Protein AF-A0A183DNA3-F1 (afdb_monomer_lite)

Radius of gyration: 24.39 Å; chains: 1; bounding box: 48×53×56 Å

Structure (mmCIF, N/CA/C/O backbone):
data_AF-A0A183DNA3-F1
#
_entry.id   AF-A0A183DNA3-F1
#
loop_
_atom_site.group_PDB
_atom_site.id
_atom_site.type_symbol
_atom_site.label_atom_id
_atom_site.label_alt_id
_atom_site.label_comp_id
_atom_site.label_asym_id
_atom_site.label_entity_id
_atom_site.label_seq_id
_atom_site.pdbx_PDB_ins_code
_atom_site.Cartn_x
_atom_site.Cartn_y
_atom_site.Cartn_z
_atom_site.occupancy
_atom_site.B_iso_or_equiv
_atom_site.auth_seq_id
_atom_site.auth_comp_id
_atom_site.auth_asym_id
_atom_site.auth_atom_id
_atom_site.pdbx_PDB_model_num
ATOM 1 N N . MET A 1 1 ? 11.926 -34.277 25.546 1.00 40.81 1 MET A N 1
ATOM 2 C CA . MET A 1 1 ? 10.563 -33.695 25.485 1.00 40.81 1 MET A CA 1
ATOM 3 C C . MET A 1 1 ? 10.475 -32.808 24.250 1.00 40.81 1 MET A C 1
ATOM 5 O O . MET A 1 1 ? 11.468 -32.143 23.971 1.00 40.81 1 MET A O 1
ATOM 9 N N . PRO A 1 2 ? 9.379 -32.822 23.470 1.00 50.47 2 PRO A N 1
ATOM 10 C CA . PRO A 1 2 ? 9.354 -32.155 22.175 1.00 50.47 2 PRO A CA 1
ATOM 11 C C . PRO A 1 2 ? 9.258 -30.634 22.366 1.00 50.47 2 PRO A C 1
ATOM 13 O O . PRO A 1 2 ? 8.209 -30.096 22.693 1.00 50.47 2 PRO A O 1
ATOM 16 N N . GLN A 1 3 ? 10.369 -29.935 22.131 1.00 55.44 3 GLN A N 1
ATOM 17 C CA . GLN A 1 3 ? 10.480 -28.466 22.124 1.00 55.44 3 GLN A CA 1
ATOM 18 C C . GLN A 1 3 ? 9.633 -27.781 21.029 1.00 55.44 3 GLN A C 1
ATOM 20 O O . GLN A 1 3 ? 9.533 -26.557 21.008 1.00 55.44 3 GLN A O 1
ATOM 25 N N . SER A 1 4 ? 9.033 -28.555 20.118 1.00 52.44 4 SER A N 1
ATOM 26 C CA . SER A 1 4 ? 8.395 -28.062 18.892 1.00 52.44 4 SER A CA 1
ATOM 27 C C . SER A 1 4 ? 7.115 -27.253 19.120 1.00 52.44 4 SER A C 1
ATOM 29 O O . SER A 1 4 ? 6.775 -26.435 18.271 1.00 52.44 4 SER A O 1
ATOM 31 N N . ASN A 1 5 ? 6.391 -27.475 20.222 1.00 65.50 5 ASN A N 1
ATOM 32 C CA . ASN A 1 5 ? 5.014 -26.981 20.356 1.00 65.50 5 ASN A CA 1
ATOM 33 C C . ASN A 1 5 ? 4.859 -25.751 21.264 1.00 65.50 5 ASN A C 1
ATOM 35 O O . ASN A 1 5 ? 3.888 -25.012 21.140 1.00 65.50 5 ASN A O 1
ATOM 39 N N . GLY A 1 6 ? 5.839 -25.462 22.126 1.00 71.81 6 GLY A N 1
ATOM 40 C CA . GLY A 1 6 ? 5.708 -24.396 23.126 1.00 71.81 6 GLY A CA 1
ATOM 41 C C . GLY A 1 6 ? 5.600 -22.981 22.541 1.00 71.81 6 GLY A C 1
ATOM 42 O O . GLY A 1 6 ? 5.003 -22.103 23.156 1.00 71.81 6 GLY A O 1
ATOM 43 N N . GLN A 1 7 ? 6.150 -22.733 21.347 1.00 72.25 7 GLN A N 1
ATOM 44 C CA . GLN A 1 7 ? 5.990 -21.438 20.667 1.00 72.25 7 GLN A CA 1
ATOM 45 C C . GLN A 1 7 ? 4.613 -21.303 20.008 1.00 72.25 7 GLN A C 1
ATOM 47 O O . GLN A 1 7 ? 4.004 -20.237 20.072 1.00 72.25 7 GLN A O 1
ATOM 52 N N . ALA A 1 8 ? 4.100 -22.395 19.434 1.00 73.94 8 ALA A N 1
ATOM 53 C CA . ALA A 1 8 ? 2.748 -22.439 18.888 1.00 73.94 8 ALA A CA 1
ATOM 54 C C . ALA A 1 8 ? 1.701 -22.252 19.998 1.00 73.94 8 ALA A C 1
ATOM 56 O O . ALA A 1 8 ? 0.746 -21.504 19.823 1.00 73.94 8 ALA A O 1
ATOM 57 N N . GLU A 1 9 ? 1.923 -22.844 21.173 1.00 80.31 9 GLU A N 1
ATOM 58 C CA . GLU A 1 9 ? 1.054 -22.691 22.346 1.00 80.31 9 GLU A CA 1
ATOM 59 C C . GLU A 1 9 ? 1.023 -21.248 22.869 1.00 80.31 9 GLU A C 1
ATOM 61 O O . GLU A 1 9 ? -0.052 -20.716 23.150 1.00 80.31 9 GLU A O 1
ATOM 66 N N . LYS A 1 10 ? 2.175 -20.565 22.925 1.00 77.12 10 LYS A N 1
ATOM 67 C CA . LYS A 1 10 ? 2.239 -19.134 23.281 1.00 77.12 10 LYS A CA 1
ATOM 68 C C . LYS A 1 10 ? 1.500 -18.253 22.275 1.00 77.12 10 LYS A C 1
ATOM 70 O O . LYS A 1 10 ? 0.812 -17.316 22.674 1.00 77.12 10 LYS A O 1
ATOM 75 N N . MET A 1 11 ? 1.621 -18.561 20.983 1.00 79.00 11 MET A N 1
ATOM 76 C CA . MET A 1 11 ? 0.905 -17.845 19.926 1.00 79.00 11 MET A CA 1
ATOM 77 C C . MET A 1 11 ? -0.608 -18.072 20.022 1.00 79.00 11 MET A C 1
ATOM 79 O O . MET A 1 11 ? -1.376 -17.114 19.958 1.00 79.00 11 MET A O 1
ATOM 83 N N . ALA A 1 12 ? -1.039 -19.316 20.240 1.00 81.56 12 ALA A N 1
ATOM 84 C CA . ALA A 1 12 ? -2.444 -19.657 20.428 1.00 81.56 12 ALA A CA 1
ATOM 85 C C . ALA A 1 12 ? -3.041 -18.946 21.651 1.00 81.56 12 ALA A C 1
ATOM 87 O O . ALA A 1 12 ? -4.148 -18.416 21.571 1.00 81.56 12 ALA A O 1
ATOM 88 N N . HIS A 1 13 ? -2.288 -18.874 22.754 1.00 82.38 13 HIS A N 1
ATOM 89 C CA . HIS A 1 13 ? -2.692 -18.122 23.937 1.00 82.38 13 HIS A CA 1
ATOM 90 C C . HIS A 1 13 ? -2.888 -16.634 23.619 1.00 82.38 13 HIS A C 1
ATOM 92 O O . HIS A 1 13 ? -3.939 -16.093 23.943 1.00 82.38 13 HIS A O 1
ATOM 98 N N . LEU A 1 14 ? -1.922 -15.989 22.950 1.00 78.50 14 LEU A N 1
ATOM 99 C CA . LEU A 1 14 ? -2.001 -14.578 22.544 1.00 78.50 14 LEU A CA 1
ATOM 100 C C . LEU A 1 14 ? -3.245 -14.284 21.699 1.00 78.50 14 LEU A C 1
ATOM 102 O O . LEU A 1 14 ? -4.005 -13.373 22.023 1.00 78.50 14 LEU A O 1
ATOM 106 N N . ILE A 1 15 ? -3.475 -15.093 20.663 1.00 81.62 15 ILE A N 1
ATOM 107 C CA . ILE A 1 15 ? -4.631 -14.965 19.768 1.00 81.62 15 ILE A CA 1
ATOM 108 C C . ILE A 1 15 ? -5.936 -15.107 20.553 1.00 81.62 15 ILE A C 1
ATOM 110 O O . ILE A 1 15 ? -6.845 -14.296 20.383 1.00 81.62 15 ILE A O 1
ATOM 114 N N . LYS A 1 16 ? -6.017 -16.102 21.442 1.00 83.06 16 LYS A N 1
ATOM 115 C CA . LYS A 1 16 ? -7.198 -16.338 22.272 1.00 83.06 16 LYS A CA 1
ATOM 116 C C . LYS A 1 16 ? -7.496 -15.147 23.187 1.00 83.06 16 LYS A C 1
ATOM 118 O O . LYS A 1 16 ? -8.622 -14.662 23.175 1.00 83.06 16 LYS A O 1
ATOM 123 N N . THR A 1 17 ? -6.490 -14.623 23.894 1.00 80.06 17 THR A N 1
ATOM 124 C CA . THR A 1 17 ? -6.660 -13.432 24.746 1.00 80.06 17 THR A CA 1
ATOM 125 C C . THR A 1 17 ? -7.096 -12.196 23.967 1.00 80.06 17 THR A C 1
ATOM 127 O O . THR A 1 17 ? -7.829 -11.375 24.505 1.00 80.06 17 THR A O 1
ATOM 130 N N . SER A 1 18 ? -6.672 -12.042 22.710 1.00 73.56 18 SER A N 1
ATOM 131 C CA . SER A 1 18 ? -7.120 -10.921 21.881 1.00 73.56 18 SER A CA 1
ATOM 132 C C . SER A 1 18 ? -8.569 -11.098 21.426 1.00 73.56 18 SER A C 1
ATOM 134 O O . SER A 1 18 ? -9.382 -10.202 21.629 1.00 73.56 18 SER A O 1
ATOM 136 N N . ILE A 1 19 ? -8.941 -12.271 20.904 1.00 79.12 19 ILE A N 1
ATOM 137 C CA . ILE A 1 19 ? -10.322 -12.544 20.467 1.00 79.12 19 ILE A CA 1
ATOM 138 C C . ILE A 1 19 ? -11.327 -12.358 21.615 1.00 79.12 19 ILE A C 1
ATOM 140 O O . ILE A 1 19 ? -12.417 -11.840 21.386 1.00 79.12 19 ILE A O 1
ATOM 144 N N . GLU A 1 20 ? -10.960 -12.738 22.843 1.00 81.06 20 GLU A N 1
ATOM 145 C CA . GLU A 1 20 ? -11.793 -12.542 24.040 1.00 81.06 20 GLU A CA 1
ATOM 146 C C . GLU A 1 20 ? -12.038 -11.058 24.381 1.00 81.06 20 GLU A C 1
ATOM 148 O O . GLU A 1 20 ? -13.022 -10.748 25.049 1.00 81.06 20 GLU A O 1
ATOM 153 N N . GLN A 1 21 ? -11.186 -10.136 23.916 1.00 74.81 21 GLN A N 1
ATOM 154 C CA . GLN A 1 21 ? -11.336 -8.694 24.146 1.00 74.81 21 GLN A CA 1
ATOM 155 C C . GLN A 1 21 ? -12.212 -8.003 23.089 1.00 74.81 21 GLN A C 1
ATOM 157 O O . GLN A 1 21 ? -13.016 -7.148 23.453 1.00 74.81 21 GLN A O 1
ATOM 162 N N . ASP A 1 22 ? -12.056 -8.339 21.801 1.00 76.50 22 ASP A N 1
ATOM 163 C CA . ASP A 1 22 ? -12.858 -7.806 20.681 1.00 76.50 22 ASP A CA 1
ATOM 164 C C . ASP A 1 22 ? -12.584 -8.615 19.392 1.00 76.50 22 ASP A C 1
ATOM 166 O O . ASP A 1 22 ? -11.436 -8.948 19.093 1.00 76.50 22 ASP A O 1
ATOM 170 N N . ALA A 1 23 ? -13.605 -8.904 18.579 1.00 64.94 23 ALA A N 1
ATOM 171 C CA . ALA A 1 23 ? -13.464 -9.659 17.328 1.00 64.94 23 ALA A C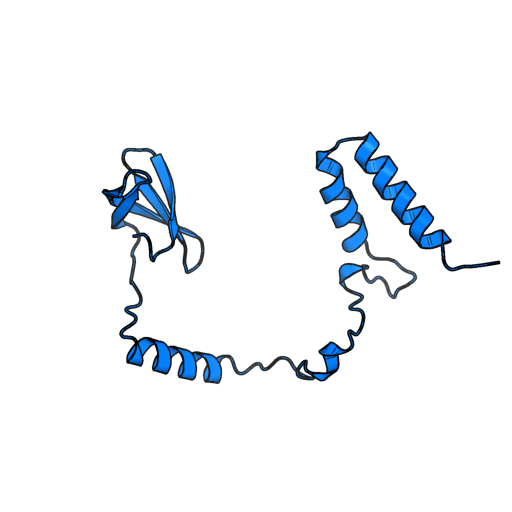A 1
ATOM 172 C C . ALA A 1 23 ? -12.677 -8.887 16.247 1.00 64.94 23 ALA A C 1
ATOM 174 O O . ALA A 1 23 ? -11.939 -9.495 15.471 1.00 64.94 23 ALA A O 1
ATOM 175 N N . LEU A 1 24 ? -12.754 -7.547 16.239 1.00 63.22 24 LEU A N 1
ATOM 176 C CA . LEU A 1 24 ? -11.906 -6.688 15.393 1.00 63.22 24 LEU A CA 1
ATOM 177 C C . LEU A 1 24 ? -10.442 -6.638 15.878 1.00 63.22 24 LEU A C 1
ATOM 179 O O . LEU A 1 24 ? -9.577 -6.077 15.202 1.00 63.22 24 LEU A O 1
ATOM 183 N N . SER A 1 25 ? -10.135 -7.213 17.047 1.00 68.81 25 SER A N 1
ATOM 184 C CA . SER A 1 25 ? -8.780 -7.225 17.603 1.00 68.81 25 SER A CA 1
ATOM 185 C C . SER A 1 25 ? -7.896 -8.348 17.066 1.00 68.81 25 SER A C 1
ATOM 187 O O . SER A 1 25 ? -6.686 -8.287 17.272 1.00 68.81 25 SER A O 1
ATOM 189 N N . LEU A 1 26 ? -8.446 -9.342 16.356 1.00 77.06 26 LEU A N 1
ATOM 190 C CA . LEU A 1 26 ? -7.639 -10.430 15.799 1.00 77.06 26 LEU A CA 1
ATOM 191 C C . LEU A 1 26 ? -6.599 -9.893 14.809 1.00 77.06 26 LEU A C 1
ATOM 193 O O . LEU A 1 26 ? -5.420 -10.230 14.913 1.00 77.06 26 LEU A O 1
ATOM 197 N N . ASP A 1 27 ? -7.006 -8.982 13.923 1.00 77.50 27 ASP A N 1
ATOM 198 C CA . ASP A 1 27 ? -6.090 -8.306 12.999 1.00 77.50 27 ASP A CA 1
ATOM 199 C C . ASP A 1 27 ? -5.028 -7.503 13.757 1.00 77.50 27 ASP A C 1
ATOM 201 O O . ASP A 1 27 ? -3.847 -7.545 13.412 1.00 77.50 27 ASP A O 1
ATOM 205 N N . ARG A 1 28 ? -5.412 -6.827 14.849 1.00 75.19 28 ARG A N 1
ATOM 206 C CA . ARG A 1 28 ? -4.469 -6.092 15.708 1.00 75.19 28 ARG A CA 1
ATOM 207 C C . ARG A 1 28 ? -3.483 -7.023 16.407 1.00 75.19 28 ARG A C 1
ATOM 209 O O . ARG A 1 28 ? -2.315 -6.670 16.517 1.00 75.19 28 ARG A O 1
ATOM 216 N N . ALA A 1 29 ? -3.920 -8.198 16.848 1.00 76.94 29 ALA A N 1
ATOM 217 C CA . ALA A 1 29 ? -3.079 -9.197 17.498 1.00 76.94 29 ALA A CA 1
ATOM 218 C C . ALA A 1 29 ? -2.081 -9.818 16.518 1.00 76.94 29 ALA A C 1
ATOM 220 O O . ALA A 1 29 ? -0.895 -9.935 16.826 1.00 76.94 29 ALA A O 1
ATOM 221 N N . VAL A 1 30 ? -2.543 -10.151 15.310 1.00 80.75 30 VAL A N 1
ATOM 222 C CA . VAL A 1 30 ? -1.696 -10.650 14.221 1.00 80.75 30 VAL A CA 1
ATOM 223 C C . VAL A 1 30 ? -0.689 -9.580 13.793 1.00 80.75 30 VAL A C 1
ATOM 225 O O . VAL A 1 30 ? 0.492 -9.887 13.628 1.00 80.75 30 VAL A O 1
ATOM 228 N N . MET A 1 31 ? -1.110 -8.316 13.672 1.00 78.25 31 MET A N 1
ATOM 229 C CA . MET A 1 31 ? -0.197 -7.201 13.401 1.00 78.25 31 MET A CA 1
ATOM 230 C C . MET A 1 31 ? 0.819 -7.017 14.529 1.00 78.25 31 MET A C 1
ATOM 232 O O . MET A 1 31 ? 2.018 -6.981 14.259 1.00 78.25 31 MET A O 1
ATOM 236 N N . ALA A 1 32 ? 0.376 -6.943 15.785 1.00 78.31 32 ALA A N 1
ATOM 237 C CA . ALA A 1 32 ? 1.267 -6.792 16.929 1.00 78.31 32 ALA A CA 1
ATOM 238 C C . ALA A 1 32 ? 2.303 -7.920 16.954 1.00 78.31 32 ALA A C 1
ATOM 240 O O . ALA A 1 32 ? 3.491 -7.646 17.058 1.00 78.31 32 ALA A O 1
ATOM 241 N N . TYR A 1 33 ? 1.893 -9.172 16.756 1.00 82.38 33 TYR A N 1
ATOM 242 C CA . TYR A 1 33 ? 2.817 -10.299 16.701 1.00 82.38 33 TYR A CA 1
ATOM 243 C C . TYR A 1 33 ? 3.836 -10.170 15.560 1.00 82.38 33 TYR A C 1
ATOM 245 O O . TYR A 1 33 ? 5.037 -10.276 15.793 1.00 82.38 33 TYR A O 1
ATOM 253 N N . ASN A 1 34 ? 3.378 -9.894 14.337 1.00 81.81 34 ASN A N 1
ATOM 254 C CA . ASN A 1 34 ? 4.243 -9.839 13.157 1.00 81.81 34 ASN A CA 1
ATOM 255 C C . ASN A 1 34 ? 5.253 -8.685 13.182 1.00 81.81 34 ASN A C 1
ATOM 257 O O . ASN A 1 34 ? 6.323 -8.813 12.582 1.00 81.81 34 ASN A O 1
ATOM 261 N N . TYR A 1 35 ? 4.921 -7.582 13.858 1.00 80.00 35 TYR A N 1
ATOM 262 C CA . TYR A 1 35 ? 5.725 -6.358 13.886 1.00 80.00 35 TYR A CA 1
ATOM 263 C C . TYR A 1 35 ? 6.399 -6.080 15.237 1.00 80.00 35 TYR A C 1
ATOM 265 O O . TYR A 1 35 ? 7.167 -5.126 15.333 1.00 80.00 35 TYR A O 1
ATOM 273 N N . THR A 1 36 ? 6.169 -6.898 16.271 1.00 81.06 36 THR A N 1
ATOM 274 C CA . THR A 1 36 ? 6.884 -6.752 17.547 1.00 81.06 36 THR A CA 1
ATOM 275 C C . THR A 1 36 ? 8.294 -7.335 17.417 1.00 81.06 36 THR A C 1
ATOM 277 O O . THR A 1 36 ? 8.438 -8.528 17.134 1.00 81.06 36 THR A O 1
ATOM 280 N N . PRO A 1 37 ? 9.348 -6.528 17.619 1.00 80.06 37 PRO A N 1
ATOM 281 C CA . PRO A 1 37 ? 10.723 -7.003 17.584 1.00 80.06 37 PRO A CA 1
ATOM 282 C C . PRO A 1 37 ? 11.010 -7.942 18.758 1.00 80.06 37 PRO A C 1
ATOM 284 O O . PRO A 1 37 ? 10.550 -7.717 19.878 1.00 80.06 37 PRO A O 1
ATOM 287 N N . ASN A 1 38 ? 11.803 -8.988 18.520 1.00 77.94 38 ASN A N 1
ATOM 288 C CA . ASN A 1 38 ? 12.201 -9.934 19.557 1.00 77.94 38 ASN A CA 1
ATOM 289 C C . ASN A 1 38 ? 13.730 -9.939 19.732 1.00 77.94 38 ASN A C 1
ATOM 291 O O . ASN A 1 38 ? 14.496 -10.162 18.794 1.00 77.94 38 ASN A O 1
ATOM 295 N N . SER A 1 39 ? 14.185 -9.709 20.965 1.00 79.94 39 SER A N 1
ATOM 296 C CA . SER A 1 39 ? 15.604 -9.641 21.326 1.00 79.94 39 SER A CA 1
ATOM 297 C C . SER A 1 39 ? 16.360 -10.948 21.076 1.00 79.94 39 SER A C 1
ATOM 299 O O . SER A 1 39 ? 17.559 -10.912 20.817 1.00 79.94 39 SER A O 1
ATOM 301 N N . THR A 1 40 ? 15.679 -12.100 21.072 1.00 80.50 40 THR A N 1
ATOM 302 C CA . THR A 1 40 ? 16.317 -13.396 20.789 1.00 80.50 40 THR A CA 1
ATOM 303 C C . THR A 1 40 ? 16.664 -13.593 19.312 1.00 80.50 40 THR A C 1
ATOM 305 O O . THR A 1 40 ? 17.402 -14.515 18.981 1.00 80.50 40 THR A O 1
ATOM 308 N N . VAL A 1 41 ? 16.121 -12.764 18.417 1.00 79.56 41 VAL A N 1
ATOM 309 C CA . VAL A 1 41 ? 16.352 -12.808 16.963 1.00 79.56 41 VAL A CA 1
ATOM 310 C C . VAL A 1 41 ? 16.963 -11.497 16.473 1.00 79.56 41 VAL A C 1
ATOM 312 O O . VAL A 1 41 ? 16.550 -10.957 15.450 1.00 79.56 41 VAL A O 1
ATOM 315 N N . ASP A 1 42 ? 17.959 -10.984 17.202 1.00 83.38 42 ASP A N 1
ATOM 316 C CA . ASP A 1 42 ? 18.700 -9.772 16.810 1.00 83.38 42 ASP A CA 1
ATOM 317 C C . ASP A 1 42 ? 17.786 -8.532 16.719 1.00 83.38 42 ASP A C 1
ATOM 319 O O . ASP A 1 42 ? 17.928 -7.681 15.846 1.00 83.38 42 ASP A O 1
ATOM 323 N N . GLY A 1 43 ? 16.765 -8.472 17.584 1.00 82.12 43 GLY A N 1
ATOM 324 C CA . GLY A 1 43 ? 15.787 -7.382 17.604 1.00 82.12 43 GLY A CA 1
ATOM 325 C C . GLY A 1 43 ? 14.856 -7.349 16.391 1.00 82.12 43 GLY A C 1
ATOM 326 O O . GLY A 1 43 ? 14.144 -6.366 16.214 1.00 82.12 43 GLY A O 1
ATOM 327 N N . LYS A 1 44 ? 14.839 -8.394 15.557 1.00 80.75 44 LYS A N 1
ATOM 328 C CA . LYS A 1 44 ? 13.975 -8.464 14.373 1.00 80.75 44 LYS A CA 1
ATOM 329 C C . LYS A 1 44 ? 12.572 -8.900 14.757 1.00 80.75 44 LYS A C 1
ATOM 331 O O . LYS A 1 44 ? 12.364 -9.693 15.678 1.00 80.75 44 LYS A O 1
ATOM 336 N N . SER A 1 45 ? 11.597 -8.381 14.036 1.00 82.88 45 SER A N 1
ATOM 337 C CA . SER A 1 45 ? 10.217 -8.835 14.117 1.00 82.88 45 SER A CA 1
ATOM 338 C C . SER A 1 45 ? 10.013 -10.110 13.286 1.00 82.88 45 SER A C 1
ATOM 340 O O . SER A 1 45 ? 10.756 -10.356 12.328 1.00 82.88 45 SER A O 1
ATOM 342 N N . PRO A 1 46 ? 9.004 -10.941 13.601 1.00 80.69 46 PRO A N 1
ATOM 343 C CA . PRO A 1 46 ? 8.703 -12.136 12.815 1.00 80.69 46 PRO A CA 1
ATOM 344 C C . PRO A 1 46 ? 8.503 -11.862 11.318 1.00 80.69 46 PRO A C 1
ATOM 346 O O . PRO A 1 46 ? 8.934 -12.662 10.493 1.00 80.69 46 PRO A O 1
ATOM 349 N N . SER A 1 47 ? 7.919 -10.717 10.946 1.00 79.81 47 SER A N 1
ATOM 350 C CA . SER A 1 47 ? 7.722 -10.338 9.536 1.00 79.81 47 SER A CA 1
ATOM 351 C C . SER A 1 47 ? 9.025 -10.069 8.769 1.00 79.81 47 SER A C 1
ATOM 353 O O . SER A 1 47 ? 9.076 -10.216 7.545 1.00 79.81 47 SER A O 1
ATOM 355 N N . GLU A 1 48 ? 10.099 -9.713 9.474 1.00 78.75 48 GLU A N 1
ATOM 356 C CA . GLU A 1 48 ? 11.427 -9.491 8.894 1.00 78.75 48 GLU A CA 1
ATOM 357 C C . GLU A 1 48 ? 12.209 -10.797 8.718 1.00 78.75 48 GLU A C 1
ATOM 359 O O . GLU A 1 48 ? 13.136 -10.874 7.903 1.00 78.75 48 GLU A O 1
ATOM 364 N N . LEU A 1 49 ? 11.808 -11.853 9.427 1.00 77.81 49 LEU A N 1
ATOM 365 C CA . LEU A 1 49 ? 12.364 -13.192 9.292 1.00 77.81 49 LEU A CA 1
ATOM 366 C C . LEU A 1 49 ? 11.769 -13.878 8.058 1.00 77.81 49 LEU A C 1
ATOM 368 O O . LEU A 1 49 ? 10.889 -14.731 8.133 1.00 77.81 49 LEU A O 1
ATOM 372 N N . LYS A 1 50 ? 12.271 -13.509 6.877 1.00 68.69 50 LYS A N 1
ATOM 373 C CA . LYS A 1 50 ? 11.919 -14.188 5.625 1.00 68.69 50 LYS A CA 1
ATOM 374 C C . LYS A 1 50 ? 12.441 -15.623 5.651 1.00 68.69 50 LYS A C 1
ATOM 376 O O . LYS A 1 50 ? 13.646 -15.858 5.549 1.00 68.69 50 LYS A O 1
ATOM 381 N N . THR A 1 51 ? 11.537 -16.592 5.738 1.00 68.50 51 THR A N 1
ATOM 382 C CA . THR A 1 51 ? 11.879 -18.002 5.542 1.00 68.50 51 THR A CA 1
ATOM 383 C C . THR A 1 51 ? 12.256 -18.227 4.084 1.00 68.50 51 THR A C 1
ATOM 385 O O . THR A 1 51 ? 11.475 -17.890 3.191 1.00 68.50 51 THR A O 1
ATOM 388 N N . LYS A 1 52 ? 13.436 -18.808 3.839 1.00 67.25 52 LYS A N 1
ATOM 389 C CA . LYS A 1 52 ? 13.833 -19.205 2.487 1.00 67.25 52 LYS A CA 1
ATOM 390 C C . LYS A 1 52 ? 12.837 -20.233 1.956 1.00 67.25 52 LYS A C 1
ATOM 392 O O . LYS A 1 52 ? 12.694 -21.303 2.543 1.00 67.25 52 LYS A O 1
ATOM 397 N N . THR A 1 53 ? 12.151 -19.913 0.867 1.00 69.88 53 THR A N 1
ATOM 398 C CA . THR A 1 53 ? 11.264 -20.864 0.183 1.00 69.88 53 THR A CA 1
ATOM 399 C C . THR A 1 53 ? 12.040 -21.616 -0.903 1.00 69.88 53 THR A C 1
ATOM 401 O O . THR A 1 53 ? 12.985 -21.053 -1.456 1.00 69.88 53 THR A O 1
ATOM 404 N N . PRO A 1 54 ? 11.662 -22.853 -1.278 1.00 72.88 54 PRO A N 1
ATOM 405 C CA . PRO A 1 54 ? 12.280 -23.550 -2.412 1.00 72.88 54 PRO A CA 1
ATOM 406 C C . PRO A 1 54 ? 12.250 -22.737 -3.718 1.00 72.88 54 PRO A C 1
ATOM 408 O O . PRO A 1 54 ? 13.156 -22.836 -4.540 1.00 72.88 54 PRO A O 1
ATOM 411 N N . PHE A 1 55 ? 11.246 -21.870 -3.883 1.00 70.69 55 PHE A N 1
ATOM 412 C CA . PHE A 1 55 ? 11.127 -20.972 -5.031 1.00 70.69 55 PHE A CA 1
ATOM 413 C C . PHE A 1 55 ? 12.024 -19.727 -4.948 1.00 70.69 55 PHE A C 1
ATOM 415 O O . PHE A 1 55 ? 12.141 -18.997 -5.931 1.00 70.69 55 PHE A O 1
ATOM 422 N N . ASP A 1 56 ? 12.710 -19.487 -3.827 1.00 72.69 56 ASP A N 1
ATOM 423 C CA . ASP A 1 56 ? 13.674 -18.389 -3.713 1.00 72.69 56 ASP A CA 1
ATOM 424 C C . ASP A 1 56 ? 14.911 -18.602 -4.592 1.00 72.69 56 ASP A C 1
ATOM 426 O O . ASP A 1 56 ? 15.599 -17.632 -4.893 1.00 72.69 56 ASP A O 1
ATOM 430 N N . VAL A 1 57 ? 15.159 -19.829 -5.070 1.00 79.06 57 VAL A N 1
ATOM 431 C CA . VAL A 1 57 ? 16.189 -20.124 -6.085 1.00 79.06 57 VAL A CA 1
ATOM 432 C C . VAL A 1 57 ? 15.946 -19.334 -7.376 1.00 79.06 57 VAL A C 1
ATOM 434 O O . VAL A 1 57 ? 16.895 -18.950 -8.054 1.00 79.06 57 VAL A O 1
ATOM 437 N N . TYR A 1 58 ? 14.683 -19.039 -7.694 1.00 78.62 58 TYR A N 1
ATOM 438 C CA . TYR A 1 58 ? 14.308 -18.246 -8.866 1.00 78.62 58 TYR A CA 1
ATOM 439 C C . TYR A 1 58 ? 14.309 -16.739 -8.598 1.00 78.62 58 TYR A C 1
ATOM 441 O O . TYR A 1 58 ? 14.133 -15.949 -9.528 1.00 78.62 58 TYR A O 1
ATOM 449 N N . LYS A 1 59 ? 14.484 -16.307 -7.342 1.00 74.50 59 LYS A N 1
ATOM 450 C CA . LYS A 1 59 ? 14.551 -14.880 -7.029 1.00 74.50 59 LYS A CA 1
ATOM 451 C C . LYS A 1 59 ? 15.929 -14.349 -7.416 1.00 74.50 59 LYS A C 1
ATOM 453 O O . LYS A 1 59 ? 16.945 -14.952 -7.068 1.00 74.50 59 LYS A O 1
ATOM 458 N N . PRO A 1 60 ? 15.997 -13.199 -8.102 1.00 71.25 60 PRO A N 1
ATOM 459 C CA . PRO A 1 60 ? 17.278 -12.610 -8.442 1.00 71.25 60 PRO A CA 1
ATOM 460 C C . PRO A 1 60 ? 18.024 -12.232 -7.156 1.00 71.25 60 PRO A C 1
ATOM 462 O O . PRO A 1 60 ? 17.468 -11.591 -6.264 1.00 71.25 60 PRO A O 1
ATOM 465 N N . ALA A 1 61 ? 19.306 -12.603 -7.072 1.00 70.62 61 ALA A N 1
ATOM 466 C CA . ALA A 1 61 ? 20.158 -12.353 -5.902 1.00 70.62 61 ALA A CA 1
ATOM 467 C C . ALA A 1 61 ? 20.318 -10.856 -5.563 1.00 70.62 61 ALA A C 1
ATOM 469 O O . ALA A 1 61 ? 20.717 -10.496 -4.456 1.00 70.62 61 ALA A O 1
ATOM 470 N N . LYS A 1 62 ? 20.009 -9.973 -6.517 1.00 69.81 62 LYS A N 1
ATOM 471 C CA . LYS A 1 62 ? 19.938 -8.522 -6.344 1.00 69.81 62 LYS A CA 1
ATOM 472 C C . LYS A 1 62 ? 18.620 -8.038 -6.933 1.00 69.81 62 LYS A C 1
ATOM 474 O O . LYS A 1 62 ? 18.270 -8.427 -8.044 1.00 69.81 62 LYS A O 1
ATOM 479 N N . ALA A 1 63 ? 17.917 -7.158 -6.222 1.00 63.78 63 ALA A N 1
ATOM 480 C CA . ALA A 1 63 ? 16.797 -6.433 -6.810 1.00 63.78 63 ALA A CA 1
ATOM 481 C C . ALA A 1 63 ? 17.312 -5.665 -8.038 1.00 63.78 63 ALA A C 1
ATOM 483 O O . ALA A 1 63 ? 18.245 -4.864 -7.912 1.00 63.78 63 ALA A O 1
ATOM 484 N N . SER A 1 64 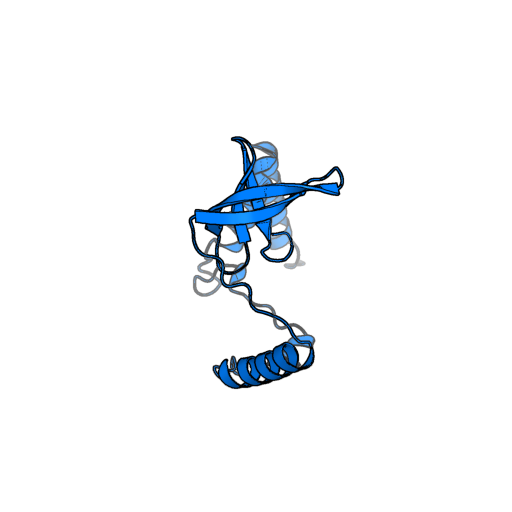? 16.756 -5.932 -9.224 1.00 61.78 64 SER A N 1
ATOM 485 C CA . SER A 1 64 ? 17.150 -5.196 -10.424 1.00 61.78 64 SER A CA 1
ATOM 486 C C . SER A 1 64 ? 16.742 -3.738 -10.239 1.00 61.78 64 SER A C 1
ATOM 488 O O . SER A 1 64 ? 15.555 -3.423 -10.169 1.00 61.78 64 SER A O 1
ATOM 490 N N . ARG A 1 65 ? 17.725 -2.841 -10.149 1.00 58.97 65 ARG A N 1
ATOM 491 C CA . ARG A 1 65 ? 17.479 -1.390 -10.113 1.00 58.97 65 ARG A CA 1
ATOM 492 C C . ARG A 1 65 ? 17.091 -0.839 -11.487 1.00 58.97 65 ARG A C 1
ATOM 494 O O . ARG A 1 65 ? 16.683 0.314 -11.589 1.00 58.97 65 ARG A O 1
ATOM 501 N N . ASP A 1 66 ? 17.174 -1.665 -12.527 1.00 60.59 66 ASP A N 1
ATOM 502 C CA . ASP A 1 66 ? 16.871 -1.296 -13.904 1.00 60.59 66 ASP A CA 1
ATOM 503 C C . ASP A 1 66 ? 15.363 -1.300 -14.167 1.00 60.59 66 ASP A C 1
ATOM 505 O O . ASP A 1 66 ? 14.833 -2.085 -14.949 1.00 60.59 66 ASP A O 1
ATOM 509 N N . PHE A 1 67 ? 14.658 -0.346 -13.561 1.00 59.72 67 PHE A N 1
ATOM 510 C CA . PHE A 1 67 ? 13.269 -0.018 -13.908 1.00 59.72 67 PHE A CA 1
ATOM 511 C C . PHE A 1 67 ? 13.104 0.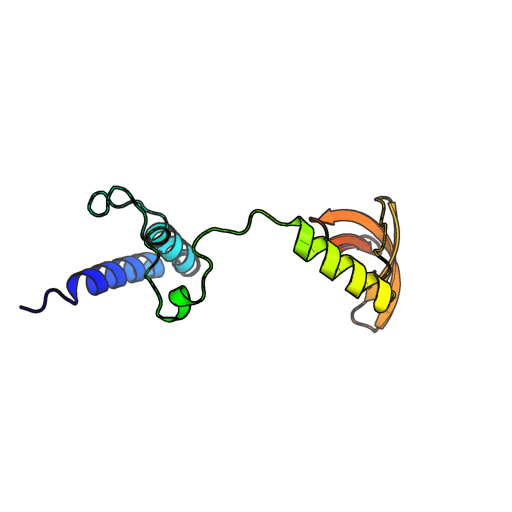367 -15.393 1.00 59.72 67 PHE A C 1
ATOM 513 O O . PHE A 1 67 ? 11.999 0.353 -15.934 1.00 59.72 67 PHE A O 1
ATOM 520 N N . ASN A 1 68 ? 14.206 0.706 -16.066 1.00 65.94 68 ASN A N 1
ATOM 521 C CA . ASN A 1 68 ? 14.225 1.293 -17.400 1.00 65.94 68 ASN A CA 1
ATOM 522 C C . ASN A 1 68 ? 13.967 0.272 -18.529 1.00 65.94 68 ASN A C 1
ATOM 524 O O . ASN A 1 68 ? 13.349 0.615 -19.536 1.00 65.94 68 ASN A O 1
ATOM 528 N N . SER A 1 69 ? 14.406 -0.986 -18.385 1.00 71.69 69 SER A N 1
ATOM 529 C CA . SER A 1 69 ? 14.184 -2.031 -19.403 1.00 71.69 69 SER A CA 1
ATOM 530 C C . SER A 1 69 ? 12.711 -2.444 -19.465 1.00 71.69 69 SER A C 1
ATOM 532 O O . SER A 1 69 ? 12.116 -2.472 -20.543 1.00 71.69 69 SER A O 1
ATOM 534 N N . TYR A 1 70 ? 12.095 -2.649 -18.299 1.00 77.50 70 TYR A N 1
ATOM 535 C CA . TYR A 1 70 ? 10.666 -2.925 -18.171 1.00 77.50 70 TYR A CA 1
ATOM 536 C C . TYR A 1 70 ? 9.813 -1.788 -18.742 1.00 77.50 70 TYR A C 1
ATOM 538 O O . TYR A 1 70 ? 8.885 -2.035 -19.509 1.00 77.50 70 TYR A O 1
ATOM 546 N N . GLN A 1 71 ? 10.154 -0.530 -18.442 1.00 79.25 71 GLN A N 1
ATOM 547 C CA . GLN A 1 71 ? 9.435 0.618 -19.000 1.00 79.25 71 GLN A CA 1
ATOM 548 C C . GLN A 1 71 ? 9.521 0.683 -20.530 1.00 79.25 71 GLN A C 1
ATOM 550 O O . GLN A 1 71 ? 8.531 1.032 -21.170 1.00 79.25 71 GLN A O 1
ATOM 555 N N . LYS A 1 72 ? 10.661 0.322 -21.136 1.00 83.12 72 LYS A N 1
ATOM 556 C CA . LYS A 1 72 ? 10.793 0.241 -22.601 1.00 83.12 72 LYS A CA 1
ATOM 557 C C . LYS A 1 72 ? 9.896 -0.845 -23.191 1.00 83.12 72 LYS A C 1
ATOM 559 O O . LYS A 1 72 ? 9.167 -0.561 -24.138 1.00 83.12 72 LYS A O 1
ATOM 564 N N . MET A 1 73 ? 9.908 -2.043 -22.604 1.00 86.81 73 MET A N 1
ATOM 565 C CA . MET A 1 73 ? 9.048 -3.150 -23.035 1.00 86.81 73 MET A CA 1
ATOM 566 C C . MET A 1 73 ? 7.567 -2.775 -22.919 1.00 86.81 73 MET A C 1
ATOM 568 O O . MET A 1 73 ? 6.803 -2.949 -23.865 1.00 86.81 73 MET A O 1
ATOM 572 N N . LYS A 1 74 ? 7.177 -2.171 -21.791 1.00 83.25 74 LYS A N 1
ATOM 573 C CA . LYS A 1 74 ? 5.814 -1.693 -21.565 1.00 83.25 74 LYS A CA 1
ATOM 574 C C . LYS A 1 74 ? 5.404 -0.623 -22.576 1.00 83.25 74 LYS A C 1
ATOM 576 O O . LYS A 1 74 ? 4.330 -0.731 -23.146 1.00 83.25 74 LYS A O 1
ATOM 581 N N . ARG A 1 75 ? 6.260 0.364 -22.864 1.00 83.50 75 ARG A N 1
ATOM 582 C CA . ARG A 1 75 ? 5.974 1.389 -23.886 1.00 83.50 75 ARG A CA 1
ATOM 583 C C . ARG A 1 75 ? 5.778 0.787 -25.276 1.00 83.50 75 ARG A C 1
ATOM 585 O O . ARG A 1 75 ? 4.883 1.227 -25.985 1.00 83.50 75 ARG A O 1
ATOM 592 N N . GLN A 1 76 ? 6.592 -0.196 -25.666 1.00 87.25 76 GLN A N 1
ATOM 593 C CA . GLN A 1 76 ? 6.434 -0.887 -26.951 1.00 87.25 76 GLN A CA 1
ATOM 594 C C . GLN A 1 76 ? 5.121 -1.667 -27.014 1.00 87.25 76 GLN A C 1
ATOM 596 O O . GLN A 1 76 ? 4.400 -1.569 -28.004 1.00 87.25 76 GLN A O 1
ATOM 601 N N . PHE A 1 77 ? 4.789 -2.393 -25.945 1.00 87.88 77 PHE A N 1
ATOM 602 C CA . PHE A 1 77 ? 3.523 -3.109 -25.832 1.00 87.88 77 PHE A CA 1
ATOM 603 C C . PHE A 1 77 ? 2.325 -2.153 -25.896 1.00 87.88 77 PHE A C 1
ATOM 605 O O . PHE A 1 77 ? 1.403 -2.371 -26.678 1.00 87.88 77 PHE A O 1
ATOM 612 N N . ASP A 1 78 ? 2.356 -1.075 -25.114 1.00 85.19 78 ASP A N 1
ATOM 613 C CA . ASP A 1 78 ? 1.290 -0.075 -25.056 1.00 85.19 78 ASP A CA 1
ATOM 614 C C . ASP A 1 78 ? 1.118 0.610 -26.429 1.00 85.19 78 ASP A C 1
ATOM 616 O O . ASP A 1 78 ? -0.007 0.762 -26.900 1.00 85.19 78 ASP A O 1
ATOM 620 N N . ALA A 1 79 ? 2.216 0.939 -27.123 1.00 84.81 79 ALA A N 1
ATOM 621 C CA . ALA A 1 79 ? 2.179 1.519 -28.468 1.00 84.81 79 ALA A CA 1
ATOM 622 C C . ALA A 1 79 ? 1.598 0.555 -29.515 1.00 84.81 79 ALA A C 1
ATOM 624 O O . ALA A 1 79 ? 0.764 0.964 -30.320 1.00 84.81 79 ALA A O 1
ATOM 625 N N . TYR A 1 80 ? 2.004 -0.719 -29.489 1.00 89.62 80 TYR A N 1
ATOM 626 C CA . TYR A 1 80 ? 1.493 -1.738 -30.409 1.00 89.62 80 TYR A CA 1
ATOM 627 C C . TYR A 1 80 ? -0.011 -1.977 -30.226 1.00 89.62 80 TYR A C 1
ATOM 629 O O . TYR A 1 80 ? -0.748 -2.071 -31.202 1.00 89.62 80 TYR A O 1
ATOM 637 N N . ASN A 1 81 ? -0.479 -2.013 -28.976 1.00 83.94 81 ASN A N 1
ATOM 638 C CA . ASN A 1 81 ? -1.892 -2.210 -28.651 1.00 83.94 81 ASN A CA 1
ATOM 639 C C . ASN A 1 81 ? -2.720 -0.912 -28.721 1.00 83.94 81 ASN A C 1
ATOM 641 O O . ASN A 1 81 ? -3.896 -0.916 -28.363 1.00 83.94 81 ASN A O 1
ATOM 645 N N . GLY A 1 82 ? -2.123 0.210 -29.143 1.00 81.56 82 GLY A N 1
ATOM 646 C CA . GLY A 1 82 ? -2.812 1.498 -29.230 1.00 81.56 82 GLY A CA 1
ATOM 647 C C . GLY A 1 82 ? -3.327 2.016 -27.882 1.00 81.56 82 GLY A C 1
ATOM 648 O O . GLY A 1 82 ? -4.292 2.781 -27.850 1.00 81.56 82 GLY A O 1
ATOM 649 N N . VAL A 1 83 ? -2.707 1.605 -26.770 1.00 78.50 83 VAL A N 1
ATOM 650 C CA . VAL A 1 83 ? -3.082 2.033 -25.421 1.00 78.50 83 VAL A CA 1
ATOM 651 C C . VAL A 1 83 ? -2.840 3.534 -25.312 1.00 78.50 83 VAL A C 1
ATOM 653 O O . VAL A 1 83 ? -1.705 4.013 -25.278 1.00 78.50 83 VAL A O 1
ATOM 656 N N . ARG A 1 84 ? -3.926 4.301 -25.257 1.00 71.94 84 ARG A N 1
ATOM 657 C CA . ARG A 1 84 ? -3.865 5.730 -24.958 1.00 71.94 84 ARG A CA 1
ATOM 658 C C . ARG A 1 84 ? -3.785 5.886 -23.450 1.00 71.94 84 ARG A C 1
ATOM 660 O O . ARG A 1 84 ? -4.706 5.480 -22.753 1.00 71.94 84 ARG A O 1
ATOM 667 N N . ASN A 1 85 ? -2.707 6.487 -22.957 1.00 66.75 85 ASN A N 1
ATOM 668 C CA . ASN A 1 85 ? -2.645 6.911 -21.563 1.00 66.75 85 ASN A CA 1
ATOM 669 C C . ASN A 1 85 ? -3.588 8.105 -21.396 1.00 66.75 85 ASN A C 1
ATOM 671 O O . ASN A 1 85 ? -3.337 9.149 -22.004 1.00 66.75 85 ASN A O 1
ATOM 675 N N . PRO A 1 86 ? -4.679 7.976 -20.629 1.00 64.25 86 PRO A N 1
ATOM 676 C CA . PRO A 1 86 ? -5.590 9.087 -20.465 1.00 64.25 86 PRO A CA 1
ATOM 677 C C . PRO A 1 86 ? -4.929 10.156 -19.586 1.00 64.25 86 PRO A C 1
ATOM 679 O O . PRO A 1 86 ? -4.603 9.928 -18.422 1.00 64.25 86 PRO A O 1
ATOM 682 N N . CYS A 1 87 ? -4.704 11.336 -20.161 1.00 66.44 87 CYS A N 1
ATOM 683 C CA . CYS A 1 87 ? -4.237 12.508 -19.428 1.00 66.44 87 CYS A CA 1
ATOM 684 C C . CYS A 1 87 ? -5.438 13.188 -18.767 1.00 66.44 87 CYS A C 1
ATOM 686 O O . CYS A 1 87 ? -6.018 14.124 -19.318 1.00 66.44 87 CYS A O 1
ATOM 688 N N . PHE A 1 88 ? -5.838 12.703 -17.594 1.00 70.44 88 PHE A N 1
ATOM 689 C CA . PHE A 1 88 ? -6.853 13.380 -16.795 1.00 70.44 88 PHE A CA 1
ATOM 690 C C . PHE A 1 88 ? -6.232 14.556 -16.038 1.00 70.44 88 PHE A C 1
ATOM 692 O O . PHE A 1 88 ? -5.173 14.432 -15.426 1.00 70.44 88 PHE A O 1
ATOM 699 N N . GLN A 1 89 ? -6.917 15.694 -16.050 1.00 76.25 89 GLN A N 1
ATOM 700 C CA . GLN A 1 89 ? -6.635 16.833 -15.185 1.00 76.25 89 GLN A CA 1
ATOM 701 C C . GLN A 1 89 ? -7.776 16.983 -14.180 1.00 76.25 89 GLN A C 1
ATOM 703 O O . GLN A 1 89 ? -8.911 16.576 -14.437 1.00 76.25 89 GLN A O 1
ATOM 708 N N . ILE A 1 90 ? -7.468 17.545 -13.013 1.00 73.62 90 ILE A N 1
ATOM 709 C CA . ILE A 1 90 ? -8.494 17.912 -12.033 1.00 73.62 90 ILE A CA 1
ATOM 710 C C . ILE A 1 90 ? -9.430 18.920 -12.719 1.00 73.62 90 ILE A C 1
ATOM 712 O O . ILE A 1 90 ? -8.951 19.766 -13.469 1.00 73.62 90 ILE A O 1
ATOM 716 N N . ILE A 1 91 ? -10.743 18.827 -12.481 1.00 76.44 91 ILE A N 1
ATOM 717 C CA . ILE A 1 91 ? -11.799 19.621 -13.149 1.00 76.44 91 ILE A CA 1
ATOM 718 C C . ILE A 1 91 ? -12.162 19.133 -14.570 1.00 76.44 91 ILE A C 1
ATOM 720 O O . ILE A 1 91 ? -13.157 19.587 -15.136 1.00 76.44 91 ILE A O 1
ATOM 724 N N . ASN A 1 92 ? -11.463 18.145 -15.146 1.00 78.75 92 ASN A N 1
ATOM 725 C CA . ASN A 1 92 ? -11.914 17.570 -16.418 1.00 78.75 92 ASN A CA 1
ATOM 726 C C . ASN A 1 92 ? -13.299 16.926 -16.272 1.00 78.75 92 ASN A C 1
ATOM 728 O O . ASN A 1 92 ? -13.558 16.187 -15.315 1.00 78.75 92 ASN A O 1
ATOM 732 N N . ARG A 1 93 ? -14.158 17.177 -17.269 1.00 82.12 93 ARG A N 1
ATOM 733 C CA . ARG A 1 93 ? -15.399 16.425 -17.459 1.00 82.12 93 ARG A CA 1
ATOM 734 C C . ARG A 1 93 ? -15.062 15.038 -17.996 1.00 82.12 93 ARG A C 1
ATOM 736 O O . ARG A 1 93 ? -14.461 14.924 -19.061 1.00 82.12 93 ARG A O 1
ATOM 743 N N . VAL A 1 94 ? -15.450 14.013 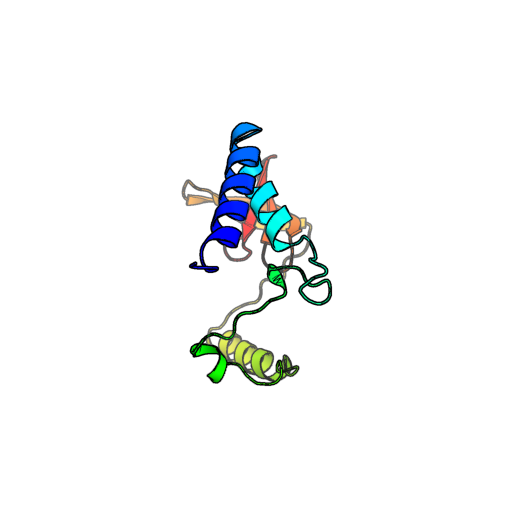-17.254 1.00 83.00 94 VAL A N 1
ATOM 744 C CA . VAL A 1 94 ? -15.262 12.592 -17.576 1.00 83.00 94 VAL A CA 1
ATOM 745 C C . VAL A 1 94 ? -16.614 11.893 -17.602 1.00 83.00 94 VAL A C 1
ATOM 747 O O . VAL A 1 94 ? -17.576 12.425 -17.054 1.00 83.00 94 VAL A O 1
ATOM 750 N N . SER A 1 95 ? -16.726 10.737 -18.254 1.00 84.81 95 SER A N 1
ATOM 751 C CA . SER A 1 95 ? -17.995 10.009 -18.319 1.00 84.81 95 SER A CA 1
ATOM 752 C C . SER A 1 95 ? -17.876 8.689 -17.581 1.00 84.81 95 SER A C 1
ATOM 754 O O . SER A 1 95 ? -17.235 7.770 -18.078 1.00 84.81 95 SER A O 1
ATOM 756 N N . THR A 1 96 ? -18.516 8.552 -16.422 1.00 83.94 96 THR A N 1
ATOM 757 C CA . THR A 1 96 ? -18.506 7.268 -15.719 1.00 83.94 96 THR A CA 1
ATOM 758 C C . THR A 1 96 ? -19.738 6.446 -16.057 1.00 83.94 96 THR A C 1
ATOM 760 O O . THR A 1 96 ? -20.837 6.971 -16.249 1.00 83.94 96 THR A O 1
ATOM 763 N N . GLU A 1 97 ? -19.555 5.134 -16.130 1.00 83.69 97 GLU A N 1
ATOM 764 C CA . GLU A 1 97 ? -20.657 4.192 -16.238 1.00 83.69 97 GLU A CA 1
ATOM 765 C C . GLU A 1 97 ? -21.162 3.835 -14.837 1.00 83.69 97 GLU A C 1
ATOM 767 O O . GLU A 1 97 ? -20.417 3.361 -13.973 1.00 83.69 97 GLU A O 1
ATOM 772 N N . LEU A 1 98 ? -22.441 4.108 -14.595 1.00 81.56 98 LEU A N 1
ATOM 773 C CA . LEU A 1 98 ? -23.118 3.721 -13.368 1.00 81.56 98 LEU A CA 1
ATOM 774 C C . LEU A 1 98 ? -23.477 2.231 -13.402 1.00 81.56 98 LEU A C 1
ATOM 776 O O . LEU A 1 98 ? -23.501 1.593 -14.450 1.00 81.56 98 LEU A O 1
ATOM 780 N N . TRP A 1 99 ? -23.827 1.678 -12.240 1.00 77.81 99 TRP A N 1
ATOM 781 C CA . TRP A 1 99 ? -24.237 0.273 -12.099 1.00 77.81 99 TRP A CA 1
ATOM 782 C C . TRP A 1 99 ? -25.436 -0.112 -12.985 1.00 77.81 99 TRP A C 1
ATOM 784 O O . TRP A 1 99 ? -25.626 -1.283 -13.293 1.00 77.81 99 TRP A O 1
ATOM 794 N N . ASN A 1 100 ? -26.239 0.870 -13.401 1.00 82.50 100 ASN A N 1
ATOM 795 C CA . ASN A 1 100 ? -27.386 0.699 -14.291 1.00 82.50 100 ASN A CA 1
ATOM 796 C C . ASN A 1 100 ? -27.013 0.767 -15.789 1.00 82.50 100 ASN A C 1
ATOM 798 O O . ASN A 1 100 ? -27.905 0.857 -16.629 1.00 82.50 100 ASN A O 1
ATOM 802 N N . GLY A 1 101 ? -25.718 0.792 -16.128 1.00 80.38 101 GLY A N 1
ATOM 803 C CA . GLY A 1 101 ? -25.210 0.894 -17.501 1.00 80.38 101 GLY A CA 1
ATOM 804 C C . GLY A 1 101 ? -25.361 2.282 -18.133 1.00 80.38 101 GLY A C 1
ATOM 805 O O . GLY A 1 101 ? -24.967 2.494 -19.280 1.00 80.38 101 GLY A O 1
ATOM 806 N N . LYS A 1 102 ? -25.924 3.260 -17.413 1.00 83.38 102 LYS A N 1
ATOM 807 C CA . LYS A 1 102 ? -26.043 4.636 -17.899 1.00 83.38 102 LYS A CA 1
ATOM 808 C C . LYS A 1 102 ? -24.719 5.364 -17.703 1.00 83.38 102 LYS A C 1
ATOM 810 O O . LYS A 1 102 ? -24.153 5.350 -16.610 1.00 83.38 102 LYS A O 1
ATOM 815 N N . ARG A 1 103 ? -24.268 6.069 -18.742 1.00 84.50 103 ARG A N 1
ATOM 816 C CA . ARG A 1 103 ? -23.136 6.993 -18.637 1.00 84.50 103 ARG A CA 1
ATOM 817 C C . ARG A 1 103 ? -23.596 8.375 -18.212 1.00 84.50 103 ARG A C 1
ATOM 819 O O . ARG A 1 103 ? -24.538 8.924 -18.787 1.00 84.50 103 ARG A O 1
ATOM 826 N N . VAL A 1 104 ? -22.933 8.919 -17.201 1.00 83.12 104 VAL A N 1
ATOM 827 C CA . VAL A 1 104 ? -23.186 10.261 -16.671 1.00 83.12 104 VAL A CA 1
ATOM 828 C C . VAL A 1 104 ? -21.899 11.071 -16.776 1.00 83.12 104 VAL A C 1
ATOM 830 O O . VAL A 1 104 ? -20.806 10.520 -16.688 1.00 83.12 104 VAL A O 1
ATOM 833 N N . GLY A 1 105 ? -22.038 12.359 -17.093 1.00 83.12 105 GLY A N 1
ATOM 834 C CA . GLY A 1 105 ? -20.914 13.284 -17.189 1.00 83.12 105 GLY A CA 1
ATOM 835 C C . GLY A 1 105 ? -20.607 13.891 -15.827 1.00 83.12 105 GLY A C 1
ATOM 836 O O . GLY A 1 105 ? -21.470 14.546 -15.247 1.00 83.12 105 GLY A O 1
ATOM 837 N N . ASP A 1 106 ? -19.370 13.724 -15.374 1.00 84.94 106 ASP A N 1
ATOM 838 C CA . ASP A 1 106 ? -18.932 13.985 -14.007 1.00 84.94 106 ASP A CA 1
ATOM 839 C C . ASP A 1 106 ? -17.624 14.770 -13.979 1.00 84.94 106 ASP A C 1
ATOM 841 O O . ASP A 1 106 ? -16.938 14.909 -14.991 1.00 84.94 106 ASP A O 1
ATOM 845 N N . THR A 1 107 ? -17.269 15.308 -12.811 1.00 88.25 107 THR A N 1
ATOM 846 C CA . THR A 1 107 ? -16.046 16.111 -12.653 1.00 88.25 107 THR A CA 1
ATOM 847 C C . THR A 1 107 ? -15.045 15.404 -11.756 1.00 88.25 107 THR A C 1
ATOM 849 O O . THR A 1 107 ? -15.388 14.974 -10.653 1.00 88.25 107 THR A O 1
ATOM 852 N N . VAL A 1 108 ? -13.789 15.322 -12.199 1.00 86.06 108 VAL A N 1
ATOM 853 C CA . VAL A 1 108 ? -12.692 14.809 -11.368 1.00 86.06 108 VAL A CA 1
ATOM 854 C C . VAL A 1 108 ? -12.380 15.804 -10.251 1.00 86.06 108 VAL A C 1
ATOM 856 O O . VAL A 1 108 ? -11.943 16.925 -10.512 1.00 86.06 108 VAL A O 1
ATOM 859 N N . VAL A 1 109 ? -12.572 15.372 -9.004 1.00 87.19 109 VAL A N 1
ATOM 860 C CA . VAL A 1 109 ? -12.292 16.159 -7.793 1.00 87.19 109 VAL A CA 1
ATOM 861 C C . VAL A 1 109 ? -10.835 15.994 -7.372 1.00 87.19 109 VAL A C 1
ATOM 863 O O . VAL A 1 109 ? -10.161 16.965 -7.040 1.00 87.19 109 VAL A O 1
ATOM 866 N N . ARG A 1 110 ? -10.339 14.752 -7.374 1.00 86.88 110 ARG A N 1
ATOM 867 C CA . ARG A 1 110 ? -9.002 14.413 -6.874 1.00 86.88 110 ARG A CA 1
ATOM 868 C C . ARG A 1 110 ? -8.500 13.101 -7.470 1.00 86.88 110 ARG A C 1
ATOM 870 O O . ARG A 1 110 ? -9.271 12.165 -7.655 1.00 86.88 110 ARG A O 1
ATOM 877 N N . PHE A 1 111 ? -7.185 12.992 -7.656 1.00 86.38 111 PHE A N 1
ATOM 878 C CA . PHE A 1 111 ? -6.514 11.725 -7.953 1.00 86.38 111 PHE A CA 1
ATOM 879 C C . PHE A 1 111 ? -6.116 10.966 -6.681 1.00 86.38 111 PHE A C 1
ATOM 881 O O . PHE A 1 111 ? -5.600 11.546 -5.719 1.00 86.38 111 PHE A O 1
ATOM 888 N N . ILE A 1 112 ? -6.349 9.654 -6.688 1.00 84.56 112 ILE A N 1
ATOM 889 C CA . ILE A 1 112 ? -5.863 8.714 -5.678 1.00 84.56 112 ILE A CA 1
ATOM 890 C C . ILE A 1 112 ? -4.779 7.863 -6.346 1.00 84.56 112 ILE A C 1
ATOM 892 O O . ILE A 1 112 ? -5.060 6.912 -7.075 1.00 84.56 112 ILE A O 1
ATOM 896 N N . GLY A 1 113 ? -3.519 8.229 -6.110 1.00 79.62 113 GLY A N 1
ATOM 897 C CA . GLY A 1 113 ? -2.385 7.607 -6.791 1.00 79.62 113 GLY A CA 1
ATOM 898 C C . GLY A 1 113 ? -2.403 7.866 -8.302 1.00 79.62 113 GLY A C 1
ATOM 899 O O . GLY A 1 113 ? -2.867 8.911 -8.751 1.00 79.62 113 GLY A O 1
ATOM 900 N N . ASN A 1 114 ? -1.895 6.905 -9.079 1.00 78.06 114 ASN A N 1
ATOM 901 C CA . ASN A 1 114 ? -1.691 7.049 -10.528 1.00 78.06 114 ASN A CA 1
ATOM 902 C C . ASN A 1 114 ? -2.783 6.391 -11.391 1.00 78.06 114 ASN A C 1
ATOM 904 O O . ASN A 1 114 ? -2.657 6.389 -12.612 1.00 78.06 114 ASN A O 1
ATOM 908 N N . THR A 1 115 ? -3.802 5.773 -10.787 1.00 80.25 115 THR A N 1
ATOM 909 C CA . THR A 1 115 ? -4.771 4.920 -11.509 1.00 80.25 115 THR A CA 1
ATOM 910 C C . THR A 1 115 ? -6.230 5.151 -11.125 1.00 80.25 115 THR A C 1
ATOM 912 O O . THR A 1 115 ? -7.126 4.716 -11.850 1.00 80.25 115 THR A O 1
ATOM 915 N N . MET A 1 116 ? -6.488 5.825 -10.001 1.00 87.94 116 MET A N 1
ATOM 916 C CA . MET A 1 116 ? -7.833 6.042 -9.471 1.00 87.94 116 MET A CA 1
ATOM 917 C C . MET A 1 116 ? -8.133 7.538 -9.358 1.00 87.94 116 MET A C 1
ATOM 919 O O . MET A 1 116 ? -7.255 8.347 -9.050 1.00 87.94 116 MET A O 1
ATOM 923 N N . ALA A 1 117 ? -9.397 7.906 -9.538 1.00 87.38 117 ALA A N 1
ATOM 924 C CA . ALA A 1 117 ? -9.902 9.246 -9.268 1.00 87.38 117 ALA A CA 1
ATOM 925 C C . ALA A 1 117 ? -11.160 9.202 -8.401 1.00 87.38 117 ALA A C 1
ATOM 927 O O . ALA A 1 117 ? -11.980 8.288 -8.492 1.00 87.38 117 ALA A O 1
ATOM 928 N N . GLN A 1 118 ? -11.297 10.232 -7.573 1.00 90.06 118 GLN A N 1
ATOM 929 C CA . GLN A 1 118 ? -12.561 10.649 -6.990 1.00 90.06 118 GLN A CA 1
ATOM 930 C C . GLN A 1 118 ? -13.270 11.557 -7.984 1.00 90.06 118 GLN A C 1
ATOM 932 O O . GLN A 1 118 ? -12.720 12.583 -8.399 1.00 90.06 118 GLN A O 1
ATOM 937 N N . ILE A 1 119 ? -14.487 11.177 -8.339 1.00 89.69 119 ILE A N 1
ATOM 938 C CA . ILE A 1 119 ? -15.365 11.942 -9.215 1.00 89.69 119 ILE A CA 1
ATOM 939 C C . ILE A 1 119 ? -16.611 12.356 -8.439 1.00 89.69 119 ILE A C 1
ATOM 941 O O . ILE A 1 119 ? -17.094 11.613 -7.585 1.00 89.69 119 ILE A O 1
ATOM 945 N N . ASN A 1 120 ? -17.096 13.562 -8.718 1.00 88.38 120 ASN A N 1
ATOM 946 C CA . ASN A 1 120 ? -18.369 14.047 -8.202 1.00 88.38 120 ASN A CA 1
ATOM 947 C C . ASN A 1 120 ? -19.459 13.739 -9.228 1.00 88.38 120 ASN A C 1
ATOM 949 O O . ASN A 1 120 ? -19.442 14.298 -10.329 1.00 88.38 120 ASN A O 1
ATOM 953 N N . VAL A 1 121 ? -20.373 12.859 -8.835 1.00 85.69 121 VAL A N 1
ATOM 954 C CA . VAL A 1 121 ? -21.514 12.394 -9.614 1.00 85.69 121 VAL A CA 1
ATOM 955 C C . VAL A 1 121 ? -22.774 12.911 -8.952 1.00 85.69 121 VAL A C 1
ATOM 957 O O . VAL A 1 121 ? -23.180 12.410 -7.911 1.00 85.69 121 VAL A O 1
ATOM 960 N N . GLN A 1 122 ? -23.399 13.926 -9.546 1.00 81.75 122 GLN A N 1
ATOM 961 C CA . GLN A 1 122 ? -24.675 14.478 -9.066 1.00 81.75 122 GLN A CA 1
ATOM 962 C C . GLN A 1 122 ? -24.695 14.867 -7.566 1.00 81.75 122 GLN A C 1
ATOM 964 O O . GLN A 1 122 ? -25.761 14.897 -6.959 1.00 81.75 122 GLN A O 1
ATOM 969 N N . GLY A 1 123 ? -23.540 15.203 -6.978 1.00 81.50 123 GLY A N 1
ATOM 970 C CA . GLY A 1 123 ? -23.397 15.545 -5.558 1.00 81.50 123 GLY A CA 1
ATOM 971 C C . GLY A 1 123 ? -22.723 14.461 -4.712 1.00 81.50 123 G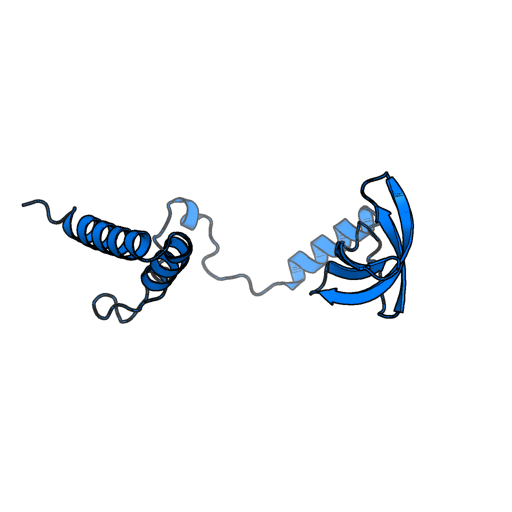LY A C 1
ATOM 972 O O . GLY A 1 123 ? -22.200 14.782 -3.646 1.00 81.50 123 GLY A O 1
ATOM 973 N N . ASP A 1 124 ? -22.649 13.224 -5.207 1.00 86.50 124 ASP A N 1
ATOM 974 C CA . ASP A 1 124 ? -22.010 12.103 -4.522 1.00 86.50 124 ASP A CA 1
ATOM 975 C C . ASP A 1 124 ? -20.566 11.905 -4.989 1.00 86.50 124 ASP A C 1
ATOM 977 O O . ASP A 1 124 ? -20.252 11.928 -6.181 1.00 86.50 124 ASP A O 1
ATOM 981 N N . ILE A 1 125 ? -19.658 11.667 -4.041 1.00 89.19 125 ILE A N 1
ATOM 982 C CA . ILE A 1 125 ? -18.255 11.383 -4.349 1.00 89.19 125 ILE A CA 1
ATOM 983 C C . ILE A 1 125 ? -18.082 9.875 -4.491 1.00 89.19 125 ILE A C 1
ATOM 985 O O . ILE A 1 125 ? -18.165 9.139 -3.508 1.00 89.19 125 ILE A O 1
ATOM 989 N N . ILE A 1 126 ? -17.766 9.419 -5.702 1.00 88.19 126 ILE A N 1
ATOM 990 C CA . ILE A 1 126 ? -17.435 8.015 -5.959 1.00 88.19 126 ILE A CA 1
ATOM 991 C C . ILE A 1 126 ? -15.993 7.865 -6.429 1.00 88.19 126 ILE A C 1
ATOM 993 O O . ILE A 1 126 ? -15.396 8.761 -7.025 1.00 88.19 126 ILE A O 1
ATOM 997 N N . VAL A 1 127 ? -15.424 6.696 -6.150 1.00 89.75 127 VAL A N 1
ATOM 998 C CA . VAL A 1 127 ? -14.061 6.336 -6.542 1.00 89.75 127 VAL A CA 1
ATOM 999 C C . VAL A 1 127 ? -14.122 5.393 -7.740 1.0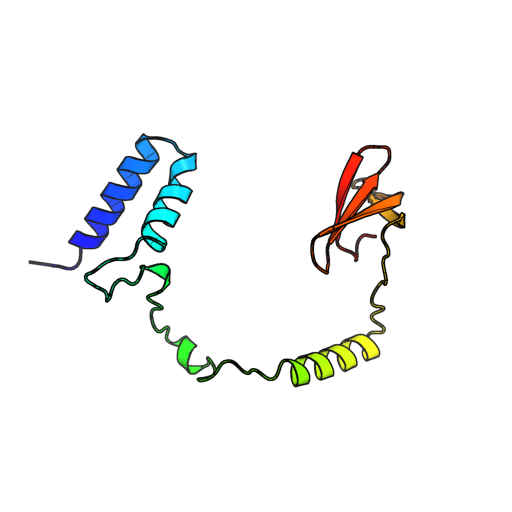0 89.75 127 VAL A C 1
ATOM 1001 O O . VAL A 1 127 ? -14.840 4.384 -7.715 1.00 89.75 127 VAL A O 1
ATOM 1004 N N . ARG A 1 128 ? -13.375 5.721 -8.797 1.00 86.44 128 ARG A N 1
ATOM 1005 C CA . ARG A 1 128 ? -13.337 4.953 -10.048 1.00 86.44 128 ARG A CA 1
ATOM 1006 C C . ARG A 1 128 ? -11.928 4.839 -10.609 1.00 86.44 128 ARG A C 1
ATOM 1008 O O . ARG A 1 128 ? -11.084 5.712 -10.402 1.00 86.44 128 ARG A O 1
ATOM 1015 N N . HIS A 1 129 ? -11.691 3.734 -11.309 1.00 85.56 129 HIS A N 1
ATOM 1016 C CA . HIS A 1 129 ? -10.459 3.519 -12.058 1.00 85.56 129 HIS A CA 1
ATOM 1017 C C . HIS A 1 129 ? -10.490 4.329 -13.357 1.00 85.56 129 HIS A C 1
ATOM 1019 O O . HIS A 1 129 ? -11.546 4.467 -13.962 1.00 85.56 129 HIS A O 1
ATOM 1025 N N . PHE A 1 130 ? -9.339 4.804 -13.831 1.00 81.38 130 PHE A N 1
ATOM 1026 C CA . PHE A 1 130 ? -9.208 5.582 -15.074 1.00 81.38 130 PHE A CA 1
ATOM 1027 C C . PHE A 1 130 ? -9.805 4.916 -16.320 1.00 81.38 130 PHE A C 1
ATOM 1029 O O . PHE A 1 130 ? -10.301 5.603 -17.200 1.00 81.38 130 PHE A O 1
ATOM 1036 N N . ASN A 1 131 ? -9.811 3.584 -16.374 1.00 79.81 131 ASN A N 1
ATOM 1037 C CA . ASN A 1 131 ? -10.437 2.820 -17.465 1.00 79.81 131 ASN A CA 1
ATOM 1038 C C . ASN A 1 131 ? -11.981 2.809 -17.413 1.00 79.81 131 ASN A C 1
ATOM 1040 O O . ASN A 1 131 ? -12.608 2.247 -18.303 1.00 79.81 131 ASN A O 1
ATOM 1044 N N . GLN A 1 132 ? -12.582 3.342 -16.348 1.00 77.25 132 GLN A N 1
ATOM 1045 C CA . GLN A 1 132 ? -14.033 3.420 -16.122 1.00 77.25 132 GLN A CA 1
ATOM 1046 C C . GLN A 1 132 ? -14.548 4.873 -16.198 1.00 77.25 132 GLN A C 1
ATOM 1048 O O . GLN A 1 132 ? -15.646 5.162 -15.710 1.00 77.25 132 GLN A O 1
ATOM 1053 N N . LEU A 1 133 ? -13.723 5.779 -16.735 1.00 78.06 133 LEU A N 1
ATOM 1054 C CA . LEU A 1 133 ? -13.966 7.215 -16.895 1.00 78.06 133 LEU A CA 1
ATOM 1055 C C . LEU A 1 133 ? -13.994 7.624 -18.372 1.00 78.06 133 LEU A C 1
ATOM 1057 O O . LEU A 1 133 ? -13.373 6.902 -19.186 1.00 78.06 133 LEU A O 1
#

Sequence (133 aa):
MPQSNGQAEKMAHLIKTSIEQDALSLDRAVMAYNYTPNSTVDGKSPSELKTKTPFDVYKPAKASRDFNSYQKMKRQFDAYNGVRNPCFQIINRVSTELWNGKRVGDTVVRFIGNTMAQINVQGDIIVRHFNQL

pLDDT: mean 77.79, std 8.61, range [40.81, 90.06]

InterPro domains:
  IPR012337 Ribonuclease H-like superfamily [SSF53098] (2-52)
  IPR036397 Ribonuclease H superfamily [G3DSA:3.30.420.10] (1-56)

Organism: NCBI:txid637853

Foldseek 3Di:
DDPPCPVVVVLVVQLVVQVVVDVVRNVVSVVCQQQQFDVVVVRDGVVVPDDDDPCCVVPPPDDPPCPPVVVVVVVVVCVVVVPDDDPDDFQDFDWAQDPVRDTDTWGFHDDDPRFKTFTQDPNDTDIDGPVRD

Secondary structure (DSSP, 8-state):
--TTSHHHHHHHHHHHHHHTT-TTHHHHHHHHHHHS-BGGGTTB-GGG--PPPGGGGGS-SS----HHHHHHHHHHHHHHTT-------TT-EEEEEPTTS-EEEEEEEEEETTTEEEEEETTEEEEEEGGG-